Protein AF-A0A7J3K8X7-F1 (afdb_monomer_lite)

pLDDT: mean 77.3, std 10.18, range [49.12, 90.19]

Structure (mmCIF, N/CA/C/O backbone):
data_AF-A0A7J3K8X7-F1
#
_entry.id   AF-A0A7J3K8X7-F1
#
loop_
_atom_site.group_PDB
_atom_site.id
_atom_site.type_symbol
_atom_site.label_atom_id
_atom_site.label_alt_id
_atom_site.label_comp_id
_atom_site.label_asym_id
_atom_site.label_entity_id
_atom_site.label_seq_id
_atom_site.pdbx_PDB_ins_code
_atom_site.Cartn_x
_atom_site.Cartn_y
_atom_site.Cartn_z
_atom_site.occupancy
_atom_site.B_iso_or_equiv
_atom_site.auth_seq_id
_atom_site.auth_comp_id
_atom_site.auth_asym_id
_atom_site.auth_atom_id
_atom_site.pdbx_PDB_model_num
ATOM 1 N N . MET A 1 1 ? 14.402 -0.521 -14.071 1.00 58.66 1 MET A N 1
ATOM 2 C CA . MET A 1 1 ? 14.421 -0.813 -12.615 1.00 58.66 1 MET A CA 1
ATOM 3 C C . MET A 1 1 ? 13.076 -1.421 -12.256 1.00 58.66 1 MET A C 1
ATOM 5 O O . MET A 1 1 ? 12.090 -0.977 -12.824 1.00 58.66 1 MET A O 1
ATOM 9 N N . ALA A 1 2 ? 13.009 -2.436 -11.398 1.00 59.53 2 ALA A N 1
ATOM 10 C CA . ALA A 1 2 ? 11.719 -3.000 -11.006 1.00 59.53 2 ALA A CA 1
ATOM 11 C C . ALA A 1 2 ? 10.948 -1.986 -10.137 1.00 59.53 2 ALA A C 1
ATOM 13 O O . ALA A 1 2 ? 11.506 -1.425 -9.192 1.00 59.53 2 ALA A O 1
ATOM 14 N N . LYS A 1 3 ? 9.702 -1.696 -10.506 1.00 67.81 3 LYS A N 1
ATOM 15 C CA . LYS A 1 3 ? 8.750 -0.903 -9.732 1.00 67.81 3 LYS A CA 1
ATOM 16 C C . LYS A 1 3 ? 7.787 -1.856 -9.048 1.00 67.81 3 LYS A C 1
ATOM 18 O O . LYS A 1 3 ? 7.361 -2.860 -9.604 1.00 67.81 3 LYS A O 1
ATOM 23 N N . ILE A 1 4 ? 7.407 -1.520 -7.835 1.00 66.06 4 ILE A N 1
ATOM 24 C CA . ILE A 1 4 ? 6.387 -2.260 -7.118 1.00 66.06 4 ILE A CA 1
ATOM 25 C C . ILE A 1 4 ? 5.068 -1.554 -7.299 1.00 66.06 4 ILE A C 1
ATOM 27 O O . ILE A 1 4 ? 4.938 -0.368 -7.004 1.00 66.06 4 ILE A O 1
ATOM 31 N N . VAL A 1 5 ? 4.086 -2.320 -7.742 1.00 67.06 5 VAL A N 1
ATOM 32 C CA . VAL A 1 5 ? 2.690 -1.927 -7.725 1.00 67.06 5 VAL A CA 1
ATOM 33 C C . VAL A 1 5 ? 2.055 -2.620 -6.530 1.00 67.06 5 VAL A C 1
ATOM 35 O O . VAL A 1 5 ? 1.996 -3.847 -6.438 1.00 67.06 5 VAL A O 1
ATOM 38 N N . LEU A 1 6 ? 1.615 -1.818 -5.575 1.00 67.38 6 LEU A N 1
ATOM 39 C CA . LEU A 1 6 ? 0.897 -2.260 -4.399 1.00 67.38 6 LEU A CA 1
ATOM 40 C C . LEU A 1 6 ? -0.582 -1.964 -4.623 1.00 67.38 6 LEU A C 1
ATOM 42 O O . LEU A 1 6 ? -1.032 -0.822 -4.526 1.00 67.38 6 LEU A O 1
ATOM 46 N N . ILE A 1 7 ? -1.322 -3.017 -4.945 1.00 64.69 7 ILE A N 1
ATOM 47 C CA . ILE A 1 7 ? -2.772 -2.988 -5.083 1.00 64.69 7 ILE A CA 1
ATOM 48 C C . ILE A 1 7 ? -3.314 -3.523 -3.768 1.00 64.69 7 ILE A C 1
ATOM 50 O O . ILE A 1 7 ? -3.368 -4.728 -3.537 1.00 64.69 7 ILE A O 1
ATOM 54 N N . TYR A 1 8 ? -3.671 -2.643 -2.852 1.00 69.88 8 TYR A N 1
ATOM 55 C CA . TYR A 1 8 ? -4.356 -3.083 -1.646 1.00 69.88 8 TYR A CA 1
ATOM 56 C C . TYR A 1 8 ? -5.846 -3.026 -1.958 1.00 69.88 8 TYR A C 1
ATOM 58 O O . TYR A 1 8 ? -6.336 -2.020 -2.443 1.00 69.88 8 TYR A O 1
ATOM 66 N N . ALA A 1 9 ? -6.564 -4.122 -1.747 1.00 61.75 9 ALA A N 1
ATOM 67 C CA . ALA A 1 9 ? -8.005 -4.179 -1.938 1.00 61.75 9 ALA A CA 1
ATOM 68 C C . ALA A 1 9 ? -8.622 -4.352 -0.553 1.00 61.75 9 ALA A C 1
ATOM 70 O O . ALA A 1 9 ? -8.837 -5.486 -0.102 1.00 61.75 9 ALA A O 1
ATOM 71 N N . PRO A 1 10 ? -8.842 -3.253 0.184 1.00 60.09 10 PRO A N 1
ATOM 72 C CA . PRO A 1 10 ? -9.672 -3.350 1.356 1.00 60.09 10 PRO A CA 1
ATOM 73 C C . PRO A 1 10 ? -11.099 -3.604 0.884 1.00 60.09 10 PRO A C 1
ATOM 75 O O . PRO A 1 10 ? -11.602 -2.944 -0.028 1.00 60.09 10 PRO A O 1
ATOM 78 N N . ASP A 1 11 ? -11.771 -4.520 1.562 1.00 60.88 11 ASP A N 1
ATOM 79 C CA . ASP A 1 11 ? -13.199 -4.355 1.757 1.00 60.88 11 ASP A CA 1
ATOM 80 C C . ASP A 1 11 ? -13.368 -3.067 2.586 1.00 60.88 11 ASP A C 1
ATOM 82 O O . ASP A 1 11 ? -13.219 -3.055 3.806 1.00 60.88 11 ASP A O 1
ATOM 86 N N . LEU A 1 12 ? -13.512 -1.932 1.895 1.00 61.00 12 LEU A N 1
ATOM 87 C CA . LEU A 1 12 ? -13.540 -0.581 2.474 1.00 61.00 12 LEU A CA 1
ATOM 88 C C . LEU A 1 12 ? -14.864 -0.251 3.177 1.00 61.00 12 LEU A C 1
ATOM 90 O O . LEU A 1 12 ? -15.164 0.917 3.424 1.00 61.00 12 LEU A O 1
ATOM 94 N N . SER A 1 13 ? -15.651 -1.265 3.527 1.00 66.25 13 SER A N 1
ATOM 95 C CA . SER A 1 13 ? -16.846 -1.122 4.355 1.00 66.25 13 SER A CA 1
ATOM 96 C C . SER A 1 13 ? -16.536 -0.532 5.741 1.00 66.25 13 SER A C 1
ATOM 98 O O . SER A 1 13 ? -17.418 0.080 6.343 1.00 66.25 13 SER A O 1
ATOM 100 N N . ASN A 1 14 ? -15.285 -0.627 6.218 1.00 79.94 14 ASN A N 1
ATOM 101 C CA . ASN A 1 14 ? -14.823 0.020 7.448 1.00 79.94 14 ASN A CA 1
ATOM 102 C C . ASN A 1 14 ? -14.092 1.366 7.180 1.00 79.94 14 ASN A C 1
ATOM 104 O O . ASN A 1 14 ? -12.921 1.370 6.776 1.00 79.94 14 ASN A O 1
ATOM 108 N N . PRO A 1 15 ? -14.726 2.526 7.451 1.00 83.38 15 PRO A N 1
ATOM 109 C CA . PRO A 1 15 ? -14.126 3.841 7.215 1.00 83.38 15 PRO A CA 1
ATOM 110 C C . PRO A 1 15 ? -12.933 4.165 8.134 1.00 83.38 15 PRO A C 1
ATOM 112 O O . PRO A 1 15 ? -12.057 4.939 7.737 1.00 83.38 15 PRO A O 1
ATOM 115 N N . ASP A 1 16 ? -12.840 3.560 9.321 1.00 86.38 16 ASP A N 1
ATOM 116 C CA . ASP A 1 16 ? -11.726 3.804 10.248 1.00 86.38 16 ASP A CA 1
ATOM 117 C C . ASP A 1 16 ? -10.435 3.127 9.782 1.00 86.38 16 ASP A C 1
ATOM 119 O O . ASP A 1 16 ? -9.352 3.717 9.852 1.00 86.38 16 ASP A O 1
ATOM 123 N N . GLU A 1 17 ? -10.537 1.898 9.271 1.00 84.31 17 GLU A N 1
ATOM 124 C CA . GLU A 1 17 ? -9.403 1.195 8.661 1.00 84.31 17 GLU A CA 1
ATOM 125 C C . GLU A 1 17 ? -8.897 1.956 7.437 1.00 84.31 17 GLU A C 1
ATOM 127 O O . GLU A 1 17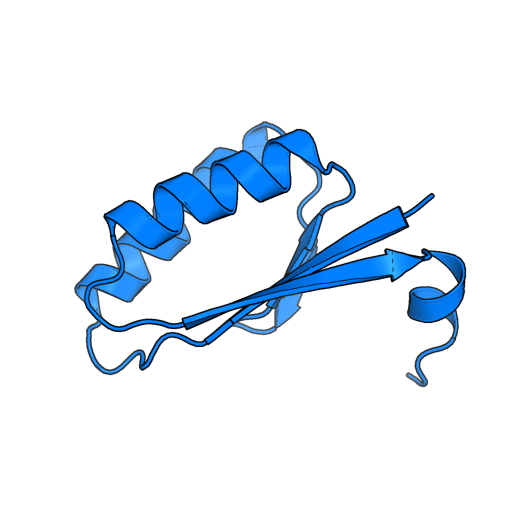 ? -7.692 2.191 7.316 1.00 84.31 17 GLU A O 1
ATOM 132 N N . ARG A 1 18 ? -9.817 2.443 6.589 1.00 81.12 18 ARG A N 1
ATOM 133 C CA . ARG A 1 18 ? -9.484 3.288 5.434 1.00 81.12 18 ARG A CA 1
ATOM 134 C C . ARG A 1 18 ? -8.651 4.494 5.844 1.00 81.12 18 ARG A C 1
ATOM 136 O O . ARG A 1 18 ? -7.590 4.737 5.269 1.00 81.12 18 ARG A O 1
ATOM 143 N N . ARG A 1 19 ? -9.113 5.238 6.852 1.00 86.75 19 ARG A N 1
ATOM 144 C CA . ARG A 1 19 ? -8.428 6.440 7.339 1.00 86.75 19 ARG A CA 1
ATOM 145 C C . ARG A 1 19 ? -7.017 6.122 7.829 1.00 86.75 19 ARG A C 1
ATOM 147 O O . ARG A 1 19 ? -6.065 6.775 7.415 1.00 86.75 19 ARG A O 1
ATOM 154 N N . LYS A 1 20 ? -6.872 5.082 8.653 1.00 89.06 20 LYS A N 1
ATOM 155 C CA . LYS A 1 20 ? -5.571 4.654 9.190 1.00 89.06 20 LYS A CA 1
ATOM 156 C C . LYS A 1 20 ? -4.601 4.221 8.088 1.00 89.06 20 LYS A C 1
ATOM 158 O O . LYS A 1 20 ? -3.417 4.543 8.162 1.00 89.06 20 LYS A O 1
ATOM 163 N N . VAL A 1 21 ? -5.084 3.512 7.067 1.00 86.06 21 VAL A N 1
ATOM 164 C CA . VAL A 1 21 ? -4.266 3.122 5.911 1.00 86.06 21 VAL A CA 1
ATOM 165 C C . VAL A 1 21 ? -3.784 4.361 5.158 1.00 86.06 21 VAL A C 1
ATOM 167 O O . VAL A 1 21 ? -2.578 4.496 4.944 1.00 86.06 21 VAL A O 1
ATOM 170 N N . MET A 1 22 ? -4.679 5.305 4.847 1.00 85.00 22 MET A N 1
ATOM 171 C CA . MET A 1 22 ? -4.320 6.566 4.180 1.00 85.00 22 MET A CA 1
ATOM 172 C C . MET A 1 22 ? -3.292 7.380 4.976 1.00 85.00 22 MET A C 1
ATOM 174 O O . MET A 1 22 ? -2.316 7.856 4.396 1.00 85.00 22 MET A O 1
ATOM 178 N N . ASP A 1 23 ? -3.422 7.447 6.303 1.00 89.88 23 ASP A N 1
ATOM 179 C CA . ASP A 1 23 ? -2.434 8.102 7.169 1.00 89.88 23 ASP A CA 1
ATOM 180 C C . ASP A 1 23 ? -1.048 7.434 7.092 1.00 89.88 23 ASP A C 1
ATOM 182 O O . ASP A 1 23 ? -0.014 8.109 7.150 1.00 89.88 23 ASP A O 1
ATOM 186 N N . ILE A 1 24 ? -0.991 6.102 6.972 1.00 89.56 24 ILE A N 1
ATOM 187 C CA . ILE A 1 24 ? 0.271 5.369 6.789 1.00 89.56 24 ILE A CA 1
ATOM 188 C C . ILE A 1 24 ? 0.899 5.724 5.437 1.00 89.56 24 ILE A C 1
ATOM 190 O O . ILE A 1 24 ? 2.110 5.955 5.373 1.00 89.56 24 ILE A O 1
ATOM 194 N N . ILE A 1 25 ? 0.100 5.781 4.372 1.00 85.44 25 ILE A N 1
ATOM 195 C CA . ILE A 1 25 ? 0.568 6.089 3.013 1.00 85.44 25 ILE A CA 1
ATOM 196 C C . ILE A 1 25 ? 1.105 7.518 2.936 1.00 85.44 25 ILE A C 1
ATOM 198 O O . ILE A 1 25 ? 2.215 7.719 2.443 1.00 85.44 25 ILE A O 1
ATOM 202 N N . GLU A 1 26 ? 0.387 8.495 3.494 1.00 86.69 26 GLU A N 1
ATOM 203 C CA . GLU A 1 26 ? 0.839 9.892 3.564 1.00 86.69 26 GLU A CA 1
ATOM 204 C C . GLU A 1 26 ? 2.165 10.026 4.322 1.00 86.69 26 GLU A C 1
ATOM 206 O O . GLU A 1 26 ? 3.111 10.658 3.846 1.00 86.69 26 GLU A O 1
ATOM 211 N N . LYS A 1 27 ? 2.315 9.331 5.456 1.00 89.00 27 LYS A N 1
ATOM 212 C CA . LYS A 1 27 ? 3.600 9.286 6.174 1.00 89.00 27 LYS A CA 1
ATOM 213 C C . LYS A 1 27 ? 4.722 8.702 5.314 1.00 89.00 27 LYS A C 1
ATOM 215 O O . LYS A 1 27 ? 5.861 9.157 5.415 1.00 89.00 27 LYS A O 1
ATOM 220 N N . MET A 1 28 ? 4.435 7.703 4.481 1.00 85.88 28 MET A N 1
ATOM 221 C CA . MET A 1 28 ? 5.435 7.073 3.612 1.00 85.88 28 MET A CA 1
ATOM 222 C C . MET A 1 28 ? 5.797 7.927 2.387 1.00 85.88 28 MET A C 1
ATOM 224 O O . MET A 1 28 ? 6.951 7.865 1.957 1.00 85.88 28 MET A O 1
ATOM 228 N N . LYS A 1 29 ? 4.893 8.783 1.885 1.00 82.00 29 LYS A N 1
ATOM 229 C CA . LYS A 1 29 ? 5.188 9.753 0.808 1.00 82.00 29 LYS A CA 1
ATOM 230 C C . LYS A 1 29 ? 6.329 10.707 1.160 1.00 82.00 29 LYS A C 1
ATOM 232 O O . LYS A 1 29 ? 7.114 11.073 0.298 1.00 82.00 29 L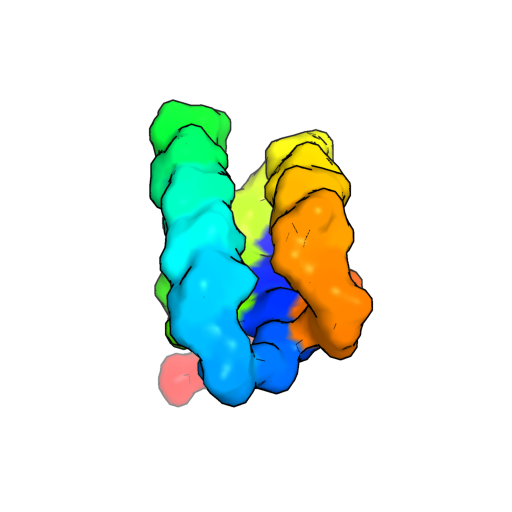YS A O 1
ATOM 237 N N . THR A 1 30 ? 6.483 11.063 2.436 1.00 81.88 30 THR A N 1
ATOM 238 C CA . THR A 1 30 ? 7.605 11.915 2.878 1.00 81.88 30 THR A CA 1
ATOM 239 C C . THR A 1 30 ? 8.979 11.254 2.706 1.00 81.88 30 THR A C 1
ATOM 241 O O . THR A 1 30 ? 9.994 11.942 2.669 1.00 81.88 30 THR A O 1
ATOM 244 N N . LYS A 1 31 ? 9.024 9.918 2.602 1.00 77.12 31 LYS A N 1
ATOM 245 C CA . LYS A 1 31 ? 10.257 9.115 2.543 1.00 77.12 31 LYS A CA 1
ATOM 246 C C . LYS A 1 31 ? 10.529 8.519 1.163 1.00 77.12 31 LYS A C 1
ATOM 248 O O . LYS A 1 31 ? 11.597 7.950 0.950 1.00 77.12 31 LYS A O 1
ATOM 253 N N . SER A 1 32 ? 9.558 8.568 0.252 1.00 76.12 32 SER A N 1
ATOM 254 C CA . SER A 1 32 ? 9.632 7.912 -1.051 1.00 76.12 32 SER A CA 1
ATOM 255 C C . SER A 1 32 ? 8.719 8.575 -2.063 1.00 76.12 32 SER A C 1
ATOM 25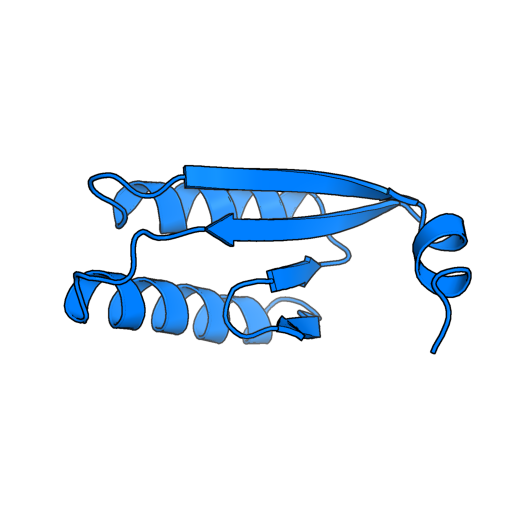7 O O . SER A 1 32 ? 7.659 9.093 -1.722 1.00 76.12 32 SER A O 1
ATOM 259 N N . ARG A 1 33 ? 9.081 8.449 -3.337 1.00 79.25 33 ARG A N 1
ATOM 260 C CA . ARG A 1 33 ? 8.177 8.770 -4.432 1.00 79.25 33 ARG A CA 1
ATOM 261 C C . ARG A 1 33 ? 7.117 7.668 -4.536 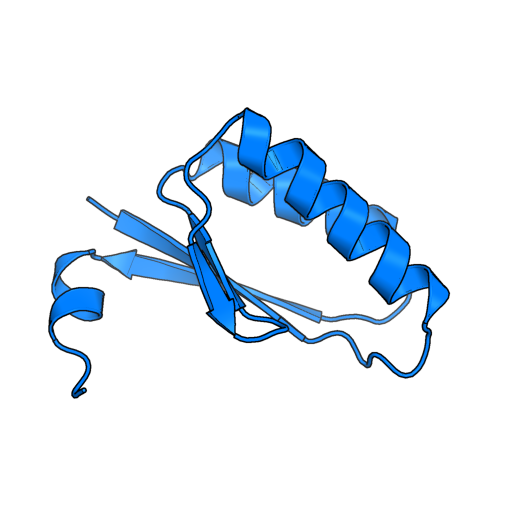1.00 79.25 33 ARG A C 1
ATOM 263 O O . ARG A 1 33 ? 7.403 6.580 -5.031 1.00 79.25 33 ARG A O 1
ATOM 270 N N . ILE A 1 34 ? 5.920 7.966 -4.037 1.00 80.81 34 ILE A N 1
ATOM 271 C CA . ILE A 1 34 ? 4.725 7.130 -4.186 1.00 80.81 34 ILE A CA 1
ATOM 272 C C . ILE A 1 34 ? 3.828 7.786 -5.230 1.00 80.81 34 ILE A C 1
ATOM 274 O O . ILE A 1 34 ? 3.406 8.929 -5.054 1.00 80.81 34 ILE A O 1
ATOM 278 N N . GLU A 1 35 ? 3.533 7.062 -6.301 1.00 79.38 35 GLU A N 1
ATOM 279 C CA . GLU A 1 35 ? 2.580 7.483 -7.327 1.00 79.38 35 GLU A CA 1
ATOM 280 C C . GLU A 1 35 ? 1.232 6.813 -7.037 1.00 79.38 35 GLU A C 1
ATOM 282 O O . GLU A 1 35 ? 1.153 5.595 -6.886 1.00 79.38 35 GLU A O 1
ATOM 287 N N . ILE A 1 36 ? 0.173 7.611 -6.894 1.00 76.88 36 ILE A N 1
ATOM 288 C CA . ILE A 1 36 ? -1.187 7.097 -6.700 1.00 76.88 36 ILE A CA 1
ATOM 289 C C . ILE A 1 36 ? -1.781 6.855 -8.084 1.00 76.88 36 ILE A C 1
ATOM 291 O O . ILE A 1 36 ? -2.021 7.810 -8.815 1.00 76.88 36 ILE A O 1
ATOM 295 N N . PHE A 1 37 ? -1.993 5.589 -8.439 1.00 76.50 37 PHE A N 1
ATOM 296 C CA . PHE A 1 37 ? -2.584 5.205 -9.723 1.00 76.50 37 PHE A CA 1
ATOM 297 C C . PHE A 1 37 ? -4.115 5.183 -9.654 1.00 76.50 37 PHE A C 1
ATOM 299 O O . PHE A 1 37 ? -4.798 5.610 -10.576 1.00 76.50 37 PHE A O 1
ATOM 306 N N . SER A 1 38 ? -4.664 4.717 -8.534 1.00 75.81 38 SER A N 1
ATOM 307 C CA . SER A 1 38 ? -6.092 4.792 -8.233 1.00 75.81 38 SER A CA 1
ATOM 308 C C . SER A 1 38 ? -6.292 4.885 -6.725 1.00 75.81 38 SER A C 1
ATOM 310 O O . SER A 1 38 ? -5.329 4.797 -5.963 1.00 75.81 38 SER A O 1
ATOM 312 N N . GLU A 1 39 ? -7.541 5.033 -6.283 1.00 73.12 39 GLU A N 1
ATOM 313 C CA . GLU A 1 39 ? -7.894 5.118 -4.862 1.00 73.12 39 GLU A CA 1
ATOM 314 C C . GLU A 1 39 ? -7.266 4.005 -4.009 1.00 73.12 39 GLU A C 1
ATOM 316 O O . GLU A 1 39 ? -6.931 4.241 -2.856 1.00 73.12 39 GLU A O 1
ATOM 321 N N . ASN A 1 40 ? -7.070 2.822 -4.597 1.00 76.38 40 ASN A N 1
ATOM 322 C CA . ASN A 1 40 ? -6.592 1.618 -3.926 1.00 76.38 40 ASN A CA 1
ATOM 323 C C . ASN A 1 40 ? -5.314 1.027 -4.560 1.00 76.38 40 ASN A C 1
ATOM 325 O O . ASN A 1 40 ? -4.947 -0.127 -4.327 1.00 76.38 40 ASN A O 1
ATOM 329 N N . CYS A 1 41 ? -4.621 1.813 -5.385 1.00 80.81 41 CYS A N 1
ATOM 330 C CA . CYS A 1 41 ? -3.432 1.366 -6.099 1.00 80.81 41 CYS A CA 1
ATOM 331 C C . CYS A 1 41 ? -2.308 2.388 -5.983 1.00 80.81 41 CYS A C 1
ATOM 333 O O . CYS A 1 41 ? -2.426 3.528 -6.441 1.00 80.81 41 CYS A O 1
ATOM 335 N N . PHE A 1 42 ? -1.181 1.943 -5.434 1.00 82.50 42 PHE A N 1
ATOM 336 C CA . PHE A 1 42 ? 0.020 2.752 -5.278 1.00 82.50 42 PHE A CA 1
ATOM 337 C C . PHE A 1 42 ? 1.201 2.121 -5.982 1.00 82.50 42 PHE A C 1
ATOM 339 O O . PHE A 1 42 ? 1.402 0.911 -5.936 1.00 82.50 42 PHE A O 1
ATOM 346 N N . ILE A 1 43 ? 2.027 2.963 -6.578 1.00 82.94 43 ILE A N 1
ATOM 347 C CA . ILE A 1 43 ? 3.250 2.559 -7.250 1.00 82.94 43 ILE A CA 1
ATOM 348 C C . ILE A 1 43 ? 4.426 3.133 -6.466 1.00 82.94 43 ILE A C 1
ATOM 350 O O . ILE A 1 43 ? 4.474 4.324 -6.158 1.00 82.94 43 ILE A O 1
ATOM 354 N N . MET A 1 44 ? 5.381 2.272 -6.132 1.00 85.00 44 MET A N 1
ATOM 355 C CA . MET A 1 44 ? 6.593 2.607 -5.394 1.00 85.00 44 MET A CA 1
ATOM 356 C C . MET A 1 44 ? 7.817 2.069 -6.129 1.00 85.00 44 MET A C 1
ATOM 358 O O . MET A 1 44 ? 7.817 0.963 -6.658 1.00 85.00 44 MET A O 1
ATOM 362 N N . ASN A 1 45 ? 8.911 2.825 -6.127 1.00 80.06 45 ASN A N 1
ATOM 363 C CA . ASN A 1 45 ? 10.167 2.425 -6.774 1.00 80.06 45 ASN A CA 1
ATOM 364 C C . ASN A 1 45 ? 11.187 1.791 -5.807 1.00 80.06 45 ASN A C 1
ATOM 366 O O . ASN A 1 45 ? 12.338 1.577 -6.179 1.00 80.06 45 ASN A O 1
ATOM 370 N N . SER A 1 46 ? 10.783 1.503 -4.565 1.00 81.81 46 SER A N 1
ATOM 371 C CA . SER A 1 46 ? 11.653 0.949 -3.524 1.00 81.81 46 SER A CA 1
ATOM 372 C C . SER A 1 46 ? 11.048 -0.303 -2.897 1.00 81.81 46 SER A C 1
ATOM 374 O O . SER A 1 46 ? 10.014 -0.241 -2.224 1.00 81.81 46 SER A O 1
ATOM 376 N N . ILE A 1 47 ? 11.736 -1.437 -3.065 1.00 80.69 47 ILE A N 1
ATOM 377 C CA . ILE A 1 47 ? 11.336 -2.735 -2.500 1.00 80.69 47 ILE A CA 1
ATOM 378 C C . ILE A 1 47 ? 11.260 -2.690 -0.982 1.00 80.69 47 ILE A C 1
ATOM 380 O O . ILE A 1 47 ? 10.253 -3.080 -0.392 1.00 80.69 47 ILE A O 1
ATOM 384 N N . GLN A 1 48 ? 12.283 -2.134 -0.344 1.00 84.75 48 GLN A N 1
ATOM 385 C CA . GLN A 1 48 ? 12.345 -2.057 1.108 1.00 84.75 48 GLN A 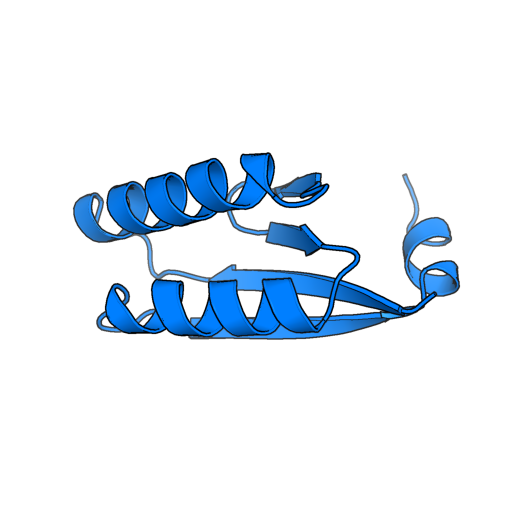CA 1
ATOM 386 C C . GLN A 1 48 ? 11.194 -1.226 1.692 1.00 84.75 48 GLN A C 1
ATOM 388 O O . GLN A 1 48 ? 10.539 -1.657 2.641 1.00 84.75 48 GLN A O 1
ATOM 393 N N . LEU A 1 49 ? 10.919 -0.053 1.114 1.00 85.19 49 LEU A N 1
ATOM 394 C CA . LEU A 1 49 ? 9.850 0.825 1.595 1.00 85.19 49 LEU A CA 1
ATOM 395 C C . LEU A 1 49 ? 8.464 0.234 1.315 1.00 85.19 49 LEU A C 1
ATOM 397 O O . LEU A 1 49 ? 7.567 0.386 2.142 1.00 85.19 49 LEU A O 1
ATOM 401 N N . SER A 1 50 ? 8.309 -0.504 0.215 1.00 83.31 50 SER A N 1
ATOM 402 C CA . SER A 1 50 ? 7.069 -1.223 -0.093 1.00 83.31 50 SER A CA 1
ATOM 403 C C . SER A 1 50 ? 6.788 -2.329 0.923 1.00 83.31 50 SER A C 1
ATOM 405 O O . SER A 1 50 ? 5.681 -2.414 1.445 1.00 83.31 50 SER A O 1
ATOM 407 N N . LEU A 1 51 ? 7.791 -3.136 1.283 1.00 85.88 51 LEU A N 1
ATOM 408 C CA . LEU A 1 51 ? 7.640 -4.170 2.314 1.00 85.88 51 LEU A CA 1
ATOM 409 C C . LEU A 1 51 ? 7.301 -3.567 3.687 1.00 85.88 51 LEU A C 1
ATOM 411 O O . LEU A 1 51 ? 6.467 -4.107 4.415 1.00 85.88 51 LEU A O 1
ATOM 415 N N . GLN A 1 52 ? 7.898 -2.420 4.032 1.00 88.75 52 GLN A N 1
ATOM 416 C CA . GLN A 1 52 ? 7.549 -1.685 5.252 1.00 88.75 52 GLN A CA 1
ATOM 417 C C . GLN A 1 52 ? 6.107 -1.167 5.230 1.00 88.75 52 GLN A C 1
ATOM 419 O O . GLN A 1 52 ? 5.421 -1.249 6.250 1.00 88.75 52 GLN A O 1
ATOM 424 N N . LEU A 1 53 ? 5.645 -0.646 4.088 1.00 87.12 53 LEU A N 1
ATOM 425 C CA . LEU A 1 53 ? 4.262 -0.211 3.908 1.00 87.12 53 LEU A CA 1
ATOM 426 C C . LEU A 1 53 ? 3.297 -1.390 4.088 1.00 87.12 53 LEU A C 1
ATOM 428 O O . LEU A 1 53 ? 2.381 -1.290 4.897 1.00 87.12 53 LEU A O 1
ATOM 432 N N . ILE A 1 54 ? 3.550 -2.525 3.424 1.00 86.56 54 ILE A N 1
ATOM 433 C CA . ILE A 1 54 ? 2.736 -3.748 3.550 1.00 86.56 54 ILE A CA 1
ATOM 434 C C . ILE A 1 54 ? 2.614 -4.170 5.009 1.00 86.56 54 ILE A C 1
ATOM 436 O O . ILE A 1 54 ? 1.510 -4.447 5.471 1.00 86.56 54 ILE A O 1
ATOM 440 N N . LYS A 1 55 ? 3.737 -4.210 5.738 1.00 89.25 55 LYS A N 1
ATOM 441 C CA . LYS A 1 55 ? 3.742 -4.602 7.149 1.00 89.25 55 LYS A CA 1
ATOM 442 C C . LYS A 1 55 ? 2.818 -3.705 7.979 1.00 89.25 55 LYS A C 1
ATOM 444 O O . LYS A 1 55 ? 1.945 -4.219 8.665 1.00 89.25 55 LYS A O 1
ATOM 449 N N . LYS A 1 56 ? 2.962 -2.382 7.859 1.00 90.19 56 LYS A N 1
ATOM 450 C CA . LYS A 1 56 ? 2.144 -1.412 8.609 1.00 90.19 56 LYS A CA 1
ATOM 451 C C . LYS A 1 56 ? 0.667 -1.462 8.229 1.00 90.19 56 LYS A C 1
ATOM 453 O O . LYS A 1 56 ? -0.191 -1.340 9.090 1.00 90.19 56 LYS A O 1
ATOM 458 N N . VAL A 1 57 ? 0.363 -1.636 6.944 1.00 87.50 57 VAL A N 1
ATOM 459 C CA . VAL A 1 57 ? -1.023 -1.734 6.466 1.00 87.50 57 VAL A CA 1
ATOM 460 C C . VAL A 1 57 ? -1.674 -3.024 6.978 1.00 87.50 57 VAL A C 1
ATOM 462 O O . VAL A 1 57 ? -2.810 -2.982 7.440 1.00 87.50 57 VAL A O 1
ATOM 465 N N . LYS A 1 58 ? -0.949 -4.152 7.001 1.00 86.38 58 LYS A N 1
ATOM 466 C CA . LYS A 1 58 ? -1.437 -5.413 7.592 1.00 86.38 58 LYS A CA 1
ATOM 467 C C . LYS A 1 58 ? -1.725 -5.327 9.091 1.00 86.38 58 LYS A C 1
ATOM 469 O O . LYS A 1 58 ? -2.591 -6.047 9.560 1.00 86.38 58 LYS A O 1
ATOM 474 N N . GLU A 1 59 ? -1.015 -4.484 9.836 1.00 88.81 59 GLU A N 1
ATOM 475 C CA . GLU A 1 59 ? -1.270 -4.277 11.273 1.00 88.81 59 GLU A CA 1
ATOM 476 C C . GLU A 1 59 ? -2.602 -3.550 11.536 1.00 88.81 59 GLU A C 1
ATOM 478 O O . GLU A 1 59 ? -3.125 -3.599 12.646 1.00 88.81 59 GLU A O 1
ATOM 483 N N . VAL A 1 60 ? -3.149 -2.871 10.523 1.00 87.88 60 VAL A N 1
ATOM 484 C CA . VAL A 1 60 ? -4.394 -2.098 10.615 1.00 87.88 60 VAL A CA 1
ATOM 485 C C . VAL A 1 60 ? -5.585 -2.841 10.016 1.00 87.88 60 VAL A C 1
ATOM 487 O O . VAL A 1 60 ? -6.694 -2.708 10.527 1.00 87.88 60 VAL A O 1
ATOM 490 N N . LEU A 1 61 ? -5.369 -3.584 8.929 1.00 82.62 61 LEU A N 1
ATOM 491 C CA . LEU A 1 61 ? -6.429 -4.306 8.233 1.00 82.62 61 LEU A CA 1
ATOM 492 C C . LEU A 1 61 ? -6.860 -5.541 9.027 1.00 82.62 61 LEU A C 1
ATOM 494 O O . LEU A 1 61 ? -6.051 -6.437 9.266 1.00 82.62 61 LEU A O 1
ATOM 498 N N . SER A 1 62 ? -8.146 -5.622 9.367 1.00 77.50 62 SER A N 1
ATOM 499 C CA . SER A 1 62 ? -8.707 -6.790 10.059 1.00 77.50 62 SER A CA 1
ATOM 500 C C . SER A 1 62 ? -9.003 -7.948 9.097 1.00 77.50 62 SER A C 1
ATOM 502 O O . SER A 1 62 ? -8.685 -9.094 9.400 1.00 77.50 62 SER A O 1
ATOM 504 N N . ASN A 1 63 ? -9.549 -7.644 7.911 1.00 75.31 63 ASN A N 1
ATOM 505 C CA . ASN A 1 63 ? -9.926 -8.626 6.878 1.00 75.31 63 ASN A CA 1
ATOM 506 C C . ASN A 1 63 ? -9.484 -8.242 5.448 1.00 75.31 63 ASN A C 1
ATOM 508 O O . ASN A 1 63 ? -9.810 -8.934 4.481 1.00 75.31 63 ASN A O 1
ATOM 512 N N . GLY A 1 64 ? -8.749 -7.138 5.284 1.00 72.75 64 GLY A N 1
ATOM 513 C CA . GLY A 1 64 ? -8.333 -6.647 3.969 1.00 72.75 64 GLY A CA 1
ATOM 514 C C . GLY A 1 64 ? -7.248 -7.507 3.308 1.00 72.75 64 GLY A C 1
ATOM 515 O O . GLY A 1 64 ? -6.375 -8.069 3.974 1.00 72.75 64 GLY A O 1
ATOM 516 N N . ARG A 1 65 ? -7.267 -7.585 1.972 1.00 77.31 65 ARG A N 1
ATOM 517 C CA . ARG A 1 65 ? -6.224 -8.266 1.189 1.00 77.31 65 ARG A CA 1
ATOM 518 C C . ARG A 1 65 ? -5.276 -7.241 0.582 1.00 77.31 65 ARG A C 1
ATOM 520 O O . ARG A 1 65 ? -5.694 -6.204 0.075 1.00 77.31 65 ARG A O 1
ATOM 527 N N . ILE A 1 66 ? -3.986 -7.557 0.597 1.00 81.75 66 ILE A N 1
ATOM 528 C CA . ILE A 1 66 ? -2.962 -6.759 -0.077 1.00 81.75 66 ILE A CA 1
ATOM 529 C C . ILE A 1 66 ? -2.387 -7.603 -1.203 1.00 81.75 66 ILE A C 1
ATOM 531 O O . ILE A 1 66 ? -1.802 -8.656 -0.945 1.00 81.75 66 ILE A O 1
ATOM 535 N N . LEU A 1 67 ? -2.550 -7.136 -2.436 1.00 82.44 67 LEU A N 1
ATOM 536 C CA . LEU A 1 67 ? -1.872 -7.664 -3.605 1.00 82.44 67 LEU A CA 1
ATOM 537 C C . LEU A 1 67 ? -0.601 -6.843 -3.844 1.00 82.44 67 LEU A C 1
ATOM 539 O O . LEU A 1 67 ? -0.611 -5.620 -3.971 1.00 82.44 67 LEU A O 1
ATOM 543 N N . TYR A 1 68 ? 0.517 -7.548 -3.888 1.00 84.25 68 TYR A N 1
ATOM 544 C CA . TYR A 1 68 ? 1.822 -6.986 -4.179 1.00 84.25 68 TYR A CA 1
ATOM 545 C C . TYR A 1 68 ? 2.291 -7.541 -5.516 1.00 84.25 68 TYR A C 1
ATOM 547 O O . TYR A 1 68 ? 2.379 -8.759 -5.681 1.00 84.25 68 TYR A O 1
ATOM 555 N N . LEU A 1 69 ? 2.595 -6.649 -6.452 1.00 82.06 69 LEU A N 1
ATOM 556 C CA . LEU A 1 69 ? 3.128 -6.983 -7.763 1.00 82.06 69 LEU A CA 1
ATOM 557 C C . LEU A 1 69 ? 4.478 -6.299 -7.928 1.00 82.06 69 LEU A C 1
ATOM 559 O O . LEU A 1 69 ? 4.615 -5.097 -7.708 1.00 82.06 69 LEU A O 1
ATOM 563 N N . ASN A 1 70 ? 5.477 -7.069 -8.339 1.00 80.69 70 ASN A N 1
ATOM 564 C CA . ASN A 1 70 ? 6.739 -6.514 -8.795 1.00 80.69 70 ASN A CA 1
ATOM 565 C C . ASN A 1 70 ? 6.703 -6.475 -10.321 1.00 80.69 70 ASN A C 1
ATOM 567 O O . ASN A 1 70 ? 6.580 -7.520 -10.956 1.00 80.69 70 ASN A O 1
ATOM 571 N N . VAL A 1 71 ? 6.758 -5.279 -10.888 1.00 78.56 71 VAL A N 1
ATOM 572 C CA . VAL A 1 71 ? 6.603 -5.032 -12.320 1.00 78.56 71 VAL A CA 1
ATOM 573 C C . VAL A 1 71 ? 7.853 -4.325 -12.814 1.00 78.56 71 VAL A C 1
ATOM 575 O O . VAL A 1 71 ? 8.335 -3.374 -12.203 1.00 78.56 71 VAL A O 1
ATOM 578 N N . GLU A 1 72 ? 8.420 -4.759 -13.929 1.00 74.69 72 GLU A N 1
ATOM 579 C CA . GLU A 1 72 ? 9.529 -4.016 -14.517 1.00 74.69 72 GLU A CA 1
ATOM 580 C C . GLU A 1 72 ? 9.047 -2.666 -15.067 1.00 74.69 72 GLU A C 1
ATOM 582 O O . GLU A 1 72 ? 7.974 -2.563 -15.654 1.00 74.69 72 GLU A O 1
ATOM 587 N N . ASP A 1 73 ? 9.836 -1.600 -14.897 1.00 69.19 73 ASP A N 1
ATOM 588 C CA . ASP A 1 73 ? 9.475 -0.260 -15.397 1.00 69.19 73 ASP A CA 1
ATOM 589 C C . ASP A 1 73 ? 9.235 -0.230 -16.922 1.00 69.19 73 ASP A C 1
ATOM 591 O O . ASP A 1 73 ? 8.481 0.609 -17.408 1.00 69.19 73 ASP A O 1
ATOM 595 N N . SER A 1 74 ? 9.831 -1.162 -17.673 1.00 72.19 74 SER A N 1
ATOM 596 C CA . SER A 1 74 ? 9.574 -1.390 -19.102 1.00 72.19 74 SER A CA 1
ATOM 597 C C . SER A 1 74 ? 8.130 -1.799 -19.401 1.00 72.19 74 SER A C 1
ATOM 599 O O . SER A 1 74 ? 7.603 -1.403 -20.437 1.00 72.19 74 SER A O 1
ATOM 601 N N . GLU A 1 75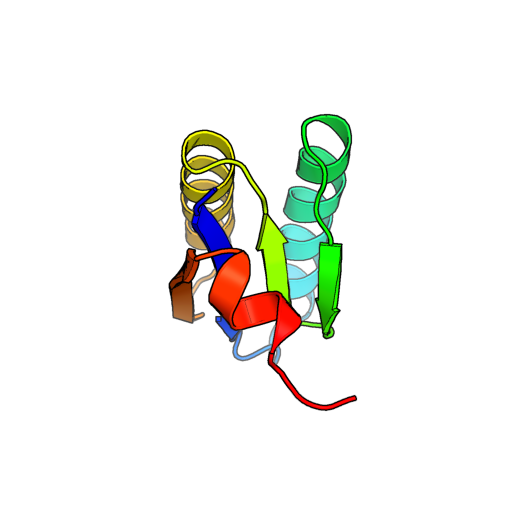 ? 7.487 -2.547 -18.506 1.00 69.50 75 GLU A N 1
ATOM 602 C CA . GLU A 1 75 ? 6.118 -3.047 -18.677 1.00 69.50 75 GLU A CA 1
ATOM 603 C C . GLU A 1 75 ? 5.077 -1.974 -18.324 1.00 69.50 75 GLU A C 1
ATOM 605 O O . GLU A 1 75 ? 4.055 -1.854 -18.992 1.00 69.50 75 GLU A O 1
ATOM 610 N N . LEU A 1 76 ? 5.363 -1.108 -17.342 1.00 64.88 76 LEU A N 1
ATOM 611 C CA . LEU A 1 76 ? 4.458 -0.011 -16.964 1.00 64.88 76 LEU A CA 1
ATOM 612 C C . LEU A 1 76 ? 4.345 1.079 -18.038 1.00 64.88 76 LEU A C 1
ATOM 614 O O . LEU A 1 76 ? 3.280 1.663 -18.203 1.00 64.88 76 LEU A O 1
ATOM 618 N N . ARG A 1 77 ? 5.420 1.353 -18.787 1.00 63.75 77 ARG A N 1
ATOM 619 C CA . ARG A 1 77 ? 5.415 2.353 -19.875 1.00 63.75 77 ARG A CA 1
ATOM 620 C C . ARG A 1 77 ? 4.690 1.884 -21.142 1.00 63.75 77 ARG A C 1
ATOM 622 O O . ARG A 1 77 ? 4.534 2.673 -22.065 1.00 63.75 77 ARG A O 1
ATOM 629 N N . ARG A 1 78 ? 4.321 0.601 -21.216 1.00 60.25 78 ARG A N 1
ATOM 630 C CA . ARG A 1 78 ? 3.648 -0.020 -22.369 1.00 60.25 78 ARG A CA 1
ATOM 631 C C . ARG A 1 78 ? 2.137 -0.146 -22.187 1.00 60.25 78 ARG A C 1
ATOM 633 O O . ARG A 1 78 ? 1.468 -0.591 -23.116 1.00 60.25 78 ARG A O 1
ATOM 640 N N . TRP A 1 79 ? 1.605 0.212 -21.018 1.00 53.06 79 TRP A N 1
ATOM 641 C CA . TRP A 1 79 ? 0.165 0.173 -20.786 1.00 53.06 79 TRP A CA 1
ATOM 642 C C . TRP A 1 79 ? -0.508 1.296 -21.591 1.00 53.06 79 TRP A C 1
ATOM 644 O O . TRP A 1 79 ? -0.052 2.434 -21.480 1.00 53.06 79 TRP A O 1
ATOM 654 N N . PRO A 1 80 ? -1.522 0.997 -22.426 1.00 49.34 80 PRO A N 1
ATOM 655 C CA . PRO A 1 80 ? -2.172 2.014 -23.245 1.00 49.34 80 PRO A CA 1
ATOM 656 C C . PRO A 1 80 ? -2.811 3.102 -22.376 1.00 49.34 80 PRO A C 1
ATOM 658 O O . PRO A 1 80 ? -3.392 2.790 -21.334 1.00 49.34 80 PRO A O 1
ATOM 661 N N . GLU A 1 81 ? -2.648 4.349 -22.831 1.00 49.12 81 GLU A N 1
ATOM 662 C CA . GLU A 1 81 ? -3.343 5.546 -22.336 1.00 49.12 81 GLU A CA 1
ATOM 663 C C . GLU A 1 81 ? -4.868 5.372 -22.320 1.00 49.12 81 GLU A C 1
ATOM 665 O O . GLU A 1 81 ? -5.408 4.715 -23.246 1.00 49.12 81 GLU A O 1
#

Foldseek 3Di:
DKKKKKQWAFPCPDVVLLVQLVVLVVVLVVVFPWDDPDSRIIIGPDPVSVVVSVVSSVVSHPDIDIDMDTGHPVVVVPDDD

Sequence (81 aa):
MAKIVLIYAPDLSNPDERRKVMDIIEKMKTKSRIEIFSENCFIMNSIQLSLQLIKKVKEVLSNGRILYLNVEDSELRRWPE

Secondary structure (DSSP, 8-state):
-EEEEEEEE--TT-HHHHHHHHHHHHHHHTTS-EEEEETTEEEES-HHHHHHHHHHHHTT-SS-EEEEEEEEHHHHTTS--

Radius of gyration: 12.61 Å; chains: 1; bounding box: 31×20×34 Å